Protein AF-A0A8T6UTX7-F1 (afdb_monomer_lite)

Sequence (92 aa):
MTLDHEWNQLKGSECLNNFLKAAGAEKGEHKGFCFADSDLYKWLEAASYTLHKYDLPDLEEKVEKAIDLISMAQEENGYLTTYHILEELNKK

Foldseek 3Di:
DVLVVLLVVCVVQCLLVLLCCLLVVDPDADGDDQCSVVSLVVSLVVLVVVVVPDPDVVSVVVNVVSVVSQVSNADPVRDGGSNVSRVVVVVD

Radius of gyration: 13.64 Å; chains: 1; bounding box: 36×23×40 Å

pLDDT: mean 95.69, std 5.74, range [60.53, 98.69]

Structure (mmCIF, N/CA/C/O backbone):
data_AF-A0A8T6UTX7-F1
#
_entry.id   AF-A0A8T6UTX7-F1
#
loop_
_atom_site.group_PDB
_atom_site.id
_atom_site.type_symbol
_atom_site.label_atom_id
_atom_site.label_alt_id
_atom_site.label_comp_id
_atom_site.label_asym_id
_atom_site.label_entity_id
_atom_site.label_seq_id
_atom_site.pdbx_PDB_ins_code
_atom_site.Cartn_x
_atom_site.Cartn_y
_atom_site.Cartn_z
_atom_site.occupancy
_atom_site.B_iso_or_equiv
_atom_site.auth_seq_id
_atom_site.auth_comp_id
_atom_site.auth_asym_id
_atom_site.auth_atom_id
_atom_site.pdbx_PDB_model_num
ATOM 1 N N . MET A 1 1 ? 15.679 0.281 -9.672 1.00 65.38 1 MET A N 1
ATOM 2 C CA . MET A 1 1 ? 16.424 1.273 -8.847 1.00 65.38 1 MET A CA 1
ATOM 3 C C . MET A 1 1 ? 15.505 2.332 -8.241 1.00 65.38 1 MET A C 1
ATOM 5 O O . MET A 1 1 ? 15.370 2.301 -7.029 1.00 65.38 1 MET A O 1
ATOM 9 N N . THR A 1 2 ? 14.848 3.221 -9.006 1.00 92.00 2 THR A N 1
ATOM 10 C CA . THR A 1 2 ? 13.939 4.238 -8.414 1.00 92.00 2 THR A CA 1
ATOM 11 C C . THR A 1 2 ? 12.685 3.620 -7.786 1.00 92.00 2 THR A C 1
ATOM 13 O O . THR A 1 2 ? 12.460 3.817 -6.600 1.00 92.00 2 THR A O 1
ATOM 16 N N . LEU A 1 3 ? 11.948 2.775 -8.521 1.00 96.56 3 LEU A N 1
ATOM 17 C CA . LEU A 1 3 ? 10.739 2.118 -7.995 1.00 96.56 3 LEU A CA 1
ATOM 18 C C . LEU A 1 3 ? 11.022 1.208 -6.792 1.00 96.56 3 LEU A C 1
ATOM 20 O O . LEU A 1 3 ? 10.229 1.163 -5.859 1.00 96.56 3 LEU A O 1
ATOM 24 N N . ASP A 1 4 ? 12.160 0.506 -6.775 1.00 96.00 4 ASP A N 1
ATOM 25 C CA . ASP A 1 4 ? 12.544 -0.309 -5.613 1.00 96.00 4 ASP A CA 1
ATOM 26 C C . ASP A 1 4 ? 12.880 0.555 -4.397 1.00 96.00 4 ASP A C 1
ATOM 28 O O . ASP A 1 4 ? 12.598 0.180 -3.259 1.00 96.00 4 ASP A O 1
ATOM 32 N N . HIS A 1 5 ? 13.502 1.715 -4.619 1.00 96.75 5 HIS A N 1
ATOM 33 C CA . HIS A 1 5 ? 13.783 2.662 -3.552 1.00 96.75 5 HIS A CA 1
ATOM 34 C C . HIS A 1 5 ? 12.484 3.222 -2.963 1.00 96.75 5 HIS A C 1
ATOM 36 O O . HIS A 1 5 ? 12.315 3.184 -1.747 1.00 96.75 5 HIS A O 1
ATOM 42 N N . GLU A 1 6 ? 11.547 3.654 -3.806 1.00 97.38 6 GLU A N 1
ATOM 43 C CA . GLU A 1 6 ? 10.222 4.129 -3.390 1.00 97.38 6 GLU A CA 1
ATOM 44 C C . GLU A 1 6 ? 9.427 3.037 -2.665 1.00 97.38 6 GLU A C 1
ATOM 46 O O . GLU A 1 6 ? 8.878 3.288 -1.598 1.00 97.38 6 GLU A O 1
ATOM 51 N N . TRP A 1 7 ? 9.464 1.791 -3.146 1.00 97.38 7 TRP A N 1
ATOM 52 C CA . TRP A 1 7 ? 8.857 0.655 -2.447 1.00 97.38 7 TRP A CA 1
ATOM 53 C C . TRP A 1 7 ? 9.427 0.463 -1.035 1.00 97.38 7 TRP A C 1
ATOM 55 O O . TRP A 1 7 ? 8.705 0.184 -0.076 1.00 97.38 7 TRP A O 1
ATOM 65 N N . ASN A 1 8 ? 10.742 0.628 -0.874 1.00 96.25 8 ASN A N 1
ATOM 66 C CA . ASN A 1 8 ? 11.366 0.582 0.445 1.00 96.25 8 ASN A CA 1
ATOM 67 C C . ASN A 1 8 ? 10.957 1.769 1.328 1.00 96.25 8 ASN A C 1
ATOM 69 O O . ASN A 1 8 ? 10.802 1.579 2.534 1.00 96.25 8 ASN A O 1
ATOM 73 N N . GLN A 1 9 ? 10.735 2.954 0.754 1.00 96.50 9 GLN A N 1
ATOM 74 C CA . GLN A 1 9 ? 10.186 4.091 1.494 1.00 96.50 9 GLN A CA 1
ATOM 75 C C . GLN A 1 9 ? 8.744 3.836 1.944 1.00 96.50 9 GLN A C 1
ATOM 77 O O . GLN A 1 9 ? 8.445 4.095 3.103 1.00 96.50 9 GLN A O 1
ATOM 82 N N . LEU A 1 10 ? 7.886 3.256 1.095 1.00 96.62 10 LEU A N 1
ATOM 83 C CA . LEU A 1 10 ? 6.503 2.897 1.448 1.00 96.62 10 LEU A CA 1
ATOM 84 C C . LEU A 1 10 ? 6.439 1.927 2.635 1.00 96.62 10 LEU A C 1
ATOM 86 O O . LEU A 1 10 ? 5.603 2.080 3.525 1.00 96.62 10 LEU A O 1
ATOM 90 N N . LYS A 1 11 ? 7.360 0.955 2.687 1.00 93.50 11 LYS A N 1
ATOM 91 C CA . LYS A 1 11 ? 7.520 0.064 3.849 1.00 93.50 11 LYS A CA 1
ATOM 92 C C . LYS A 1 11 ? 7.982 0.806 5.107 1.00 93.50 11 LYS A C 1
ATOM 94 O O . LYS A 1 11 ? 7.642 0.396 6.208 1.00 93.50 11 LYS A O 1
ATOM 99 N N . GLY A 1 12 ? 8.784 1.859 4.957 1.00 92.69 12 GLY A N 1
ATOM 100 C CA . GLY A 1 12 ? 9.311 2.645 6.074 1.00 92.69 12 GLY A CA 1
ATOM 101 C C . GLY A 1 12 ? 8.372 3.746 6.581 1.00 92.69 12 GLY A C 1
ATOM 102 O O . GLY A 1 12 ? 8.498 4.154 7.732 1.00 92.69 12 GLY A 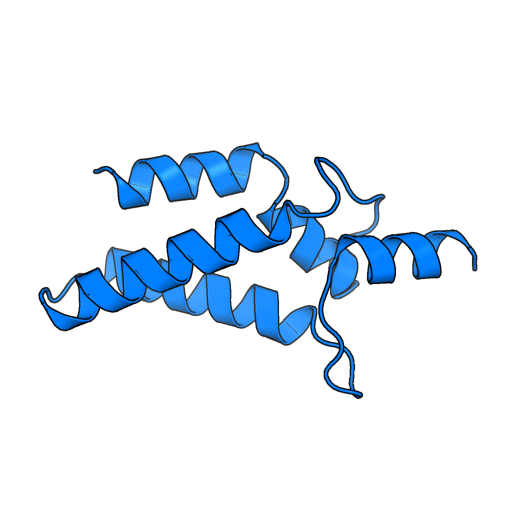O 1
ATOM 103 N N . SER A 1 13 ? 7.443 4.232 5.751 1.00 89.31 13 SER A N 1
ATOM 104 C CA . SER A 1 13 ? 6.570 5.380 6.042 1.00 89.31 13 SER A CA 1
ATOM 105 C C . SER A 1 13 ? 5.236 5.014 6.705 1.00 89.31 13 SER A C 1
ATOM 107 O O . SER A 1 13 ? 4.378 5.880 6.847 1.00 89.31 13 SER A O 1
ATOM 109 N N . GLU A 1 14 ? 5.053 3.750 7.107 1.00 93.00 14 GLU A N 1
ATOM 110 C CA . GLU A 1 14 ? 3.799 3.163 7.625 1.00 93.00 14 GLU A CA 1
ATOM 111 C C . GLU A 1 14 ? 2.627 3.144 6.630 1.00 93.00 14 GLU A C 1
ATOM 113 O O . GLU A 1 14 ? 1.572 2.607 6.964 1.00 93.00 14 GLU A O 1
ATOM 118 N N . CYS A 1 15 ? 2.811 3.645 5.402 1.00 96.88 15 CYS A N 1
ATOM 119 C CA . CYS A 1 15 ? 1.787 3.656 4.356 1.00 96.88 15 CYS A CA 1
ATOM 120 C C . CYS A 1 15 ? 1.185 2.256 4.153 1.00 96.88 15 CYS A C 1
ATOM 122 O O . CYS A 1 15 ? -0.019 2.079 4.308 1.00 96.88 15 CYS A O 1
ATOM 124 N N . LEU A 1 16 ? 2.022 1.234 3.926 1.00 97.38 16 LEU A N 1
ATOM 125 C CA . LEU A 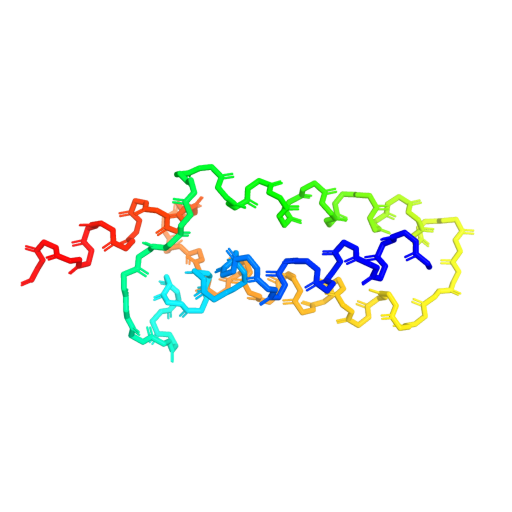1 16 ? 1.542 -0.142 3.730 1.00 97.38 16 LEU A CA 1
ATOM 126 C C . LEU A 1 16 ? 0.885 -0.726 4.992 1.00 97.38 16 LEU A C 1
ATOM 128 O O . LEU A 1 16 ? -0.104 -1.452 4.900 1.00 97.38 16 LEU A O 1
ATOM 132 N N . ASN A 1 17 ? 1.398 -0.391 6.180 1.00 97.12 17 ASN A N 1
ATOM 133 C CA . ASN A 1 17 ? 0.821 -0.847 7.446 1.00 97.12 17 ASN A CA 1
ATOM 134 C C . ASN A 1 17 ? -0.568 -0.253 7.692 1.00 97.12 17 ASN A C 1
ATOM 136 O O . ASN A 1 17 ? -1.402 -0.912 8.307 1.00 97.12 17 ASN A O 1
ATOM 140 N N . ASN A 1 18 ? -0.855 0.962 7.219 1.00 98.12 18 ASN A N 1
ATOM 141 C CA . ASN A 1 18 ? -2.194 1.533 7.344 1.00 98.12 18 ASN A CA 1
ATOM 142 C C . ASN A 1 18 ? -3.240 0.716 6.570 1.00 98.12 18 ASN A C 1
ATOM 144 O O . ASN A 1 18 ? -4.340 0.537 7.086 1.00 98.12 18 ASN A O 1
ATOM 148 N N . PHE A 1 19 ? -2.895 0.146 5.408 1.00 98.44 19 PHE A N 1
ATOM 149 C CA . PHE A 1 19 ? -3.786 -0.770 4.680 1.00 98.44 19 PHE A CA 1
ATOM 150 C C . PHE A 1 19 ? -4.043 -2.058 5.468 1.00 98.44 19 PHE A C 1
ATOM 152 O O . PHE A 1 19 ? -5.192 -2.464 5.610 1.00 98.44 19 PHE A O 1
ATOM 159 N N . LEU A 1 20 ? -3.006 -2.662 6.062 1.00 97.75 20 LEU A N 1
ATOM 160 C CA . LEU A 1 20 ? -3.164 -3.852 6.913 1.00 97.75 20 LEU A CA 1
ATOM 161 C C . LEU A 1 20 ? -4.055 -3.585 8.133 1.00 97.75 20 LEU A C 1
ATOM 163 O O . LEU A 1 20 ? -4.886 -4.421 8.491 1.00 97.75 20 LEU A O 1
ATOM 167 N N . LYS A 1 21 ? -3.904 -2.415 8.762 1.00 97.38 21 LYS A N 1
ATOM 168 C CA . LYS A 1 21 ? -4.753 -2.003 9.885 1.00 97.38 21 LYS A CA 1
ATOM 169 C C . LYS A 1 21 ? -6.194 -1.764 9.432 1.00 97.38 21 LYS A C 1
ATOM 171 O O . LYS A 1 21 ? -7.118 -2.229 10.091 1.00 97.38 21 LYS A O 1
ATOM 176 N N . ALA A 1 22 ? -6.393 -1.069 8.310 1.00 97.75 22 ALA A N 1
ATOM 177 C CA . ALA A 1 22 ? -7.721 -0.789 7.758 1.00 97.75 22 ALA A CA 1
ATOM 178 C C . ALA A 1 22 ? -8.454 -2.077 7.346 1.00 97.75 22 ALA A C 1
ATOM 180 O O . ALA A 1 22 ? -9.648 -2.204 7.589 1.00 97.75 22 ALA A O 1
ATOM 181 N N . ALA A 1 23 ? -7.721 -3.069 6.836 1.00 96.88 23 ALA A N 1
ATOM 182 C CA . ALA A 1 23 ? -8.219 -4.417 6.561 1.00 96.88 23 ALA A CA 1
ATOM 183 C C . ALA A 1 23 ? -8.518 -5.250 7.828 1.00 96.88 23 ALA A C 1
ATOM 185 O O . ALA A 1 23 ? -8.960 -6.394 7.734 1.00 96.88 23 ALA A O 1
ATOM 186 N N . GLY A 1 24 ? -8.211 -4.736 9.025 1.00 95.56 24 GLY A N 1
ATOM 187 C CA . GLY A 1 24 ? -8.349 -5.458 10.291 1.00 95.56 24 GLY A CA 1
ATOM 188 C C . GLY A 1 24 ? -7.332 -6.589 10.502 1.00 95.56 24 GLY A C 1
ATOM 189 O O . GLY A 1 24 ? -7.452 -7.337 11.473 1.00 95.56 24 GLY A O 1
ATOM 190 N N . ALA A 1 25 ? -6.329 -6.722 9.627 1.00 96.12 25 ALA A N 1
ATOM 191 C CA . ALA A 1 25 ? -5.264 -7.720 9.743 1.00 96.12 25 ALA A CA 1
ATOM 192 C C . ALA A 1 25 ? -4.237 -7.351 10.829 1.00 96.12 25 ALA A C 1
ATOM 194 O O . ALA A 1 25 ? -3.630 -8.229 11.444 1.00 96.12 25 ALA A O 1
ATOM 195 N 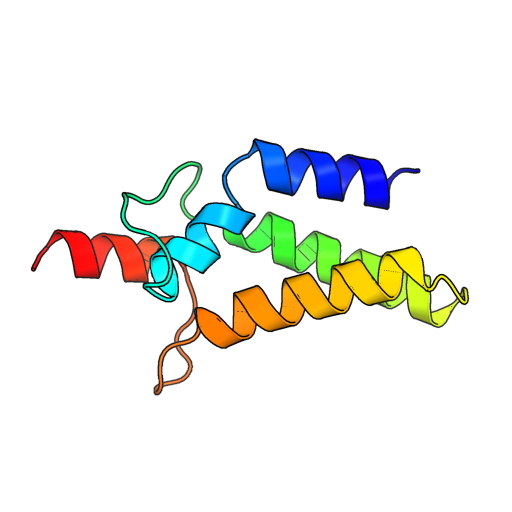N . GLU A 1 26 ? -4.077 -6.056 11.104 1.00 95.19 26 GLU A N 1
ATOM 196 C CA . GLU A 1 26 ? -3.270 -5.525 12.202 1.00 95.19 26 GLU A CA 1
ATOM 197 C C . GLU A 1 26 ? -4.094 -4.565 13.069 1.00 95.19 26 GLU A C 1
ATOM 199 O O . GLU A 1 26 ? -5.049 -3.943 12.613 1.00 95.19 26 GLU A O 1
ATOM 204 N N . LYS A 1 27 ? -3.724 -4.421 14.345 1.00 93.69 27 LYS A N 1
ATOM 205 C CA . LYS A 1 27 ? -4.317 -3.410 15.232 1.00 93.69 27 LYS A CA 1
ATOM 206 C C . LYS A 1 27 ? -3.421 -2.182 15.302 1.00 93.69 27 LYS A C 1
ATOM 208 O O . LYS A 1 27 ? -2.201 -2.311 15.375 1.00 93.69 27 LYS A O 1
ATOM 213 N N . GLY A 1 28 ? -4.025 -1.004 15.389 1.00 93.12 28 GLY A N 1
ATOM 214 C CA . GLY A 1 28 ? -3.318 0.240 15.670 1.00 93.12 28 GLY A CA 1
ATOM 215 C C . GLY A 1 28 ? -3.969 1.443 15.009 1.00 93.12 28 GLY A C 1
ATOM 216 O O . GLY A 1 28 ? -4.910 1.311 14.234 1.00 93.12 28 GLY A O 1
ATOM 217 N N . GLU A 1 29 ? -3.428 2.617 15.310 1.00 94.31 29 GLU A N 1
ATOM 218 C CA . GLU A 1 29 ? -3.889 3.879 14.742 1.00 94.31 29 GLU A CA 1
ATOM 219 C C . GLU A 1 29 ? -3.255 4.144 13.369 1.00 94.31 29 GLU A C 1
ATOM 221 O O . GLU A 1 29 ? -2.163 3.642 13.043 1.00 94.31 29 GLU A O 1
ATOM 226 N N . HIS A 1 30 ? -3.940 4.967 12.574 1.00 96.50 30 HIS A N 1
ATOM 227 C CA . HIS A 1 30 ? -3.390 5.511 11.341 1.00 96.50 30 HIS A CA 1
ATOM 228 C C . HIS A 1 30 ? -2.139 6.345 11.649 1.00 96.50 30 HIS A C 1
ATOM 230 O O . HIS A 1 30 ? -2.136 7.171 12.563 1.00 96.50 30 HIS A O 1
ATOM 236 N N . LYS A 1 31 ? -1.078 6.178 10.855 1.00 96.06 31 LYS A N 1
ATOM 237 C CA . LYS A 1 31 ? 0.144 6.988 10.964 1.00 96.06 31 LYS A CA 1
ATOM 238 C C . LYS A 1 31 ? 0.460 7.714 9.661 1.00 96.06 31 LYS A C 1
ATOM 240 O O . LYS A 1 31 ? 0.211 7.196 8.581 1.00 96.06 31 LYS A O 1
ATOM 245 N N . GLY A 1 32 ? 1.066 8.894 9.774 1.00 9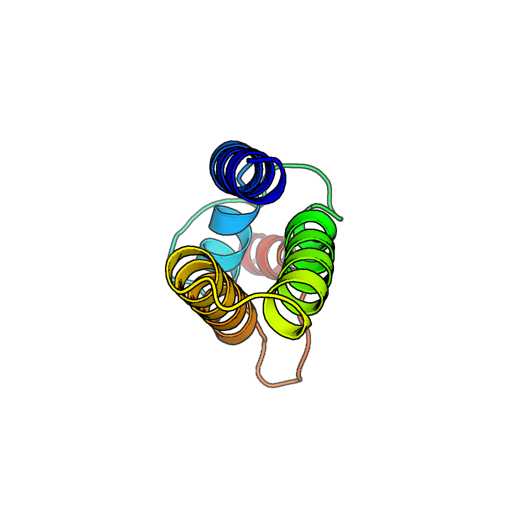5.00 32 GLY A N 1
ATOM 246 C CA . GLY A 1 32 ? 1.397 9.746 8.629 1.00 95.00 32 GLY A CA 1
ATOM 247 C C . GLY A 1 32 ? 0.281 10.732 8.278 1.00 95.00 32 GLY A C 1
ATOM 248 O O . GLY A 1 32 ? -0.635 10.966 9.066 1.00 95.00 32 GLY A O 1
ATOM 249 N N . PHE A 1 33 ? 0.382 11.351 7.103 1.00 95.81 33 PHE A N 1
ATOM 250 C CA . PHE A 1 33 ? -0.622 12.302 6.620 1.00 95.81 33 PHE A CA 1
ATOM 251 C C . PHE A 1 33 ? -1.918 11.590 6.221 1.00 95.81 33 PHE A C 1
ATOM 253 O O . PHE A 1 33 ? -1.876 10.460 5.752 1.00 95.81 33 PHE A O 1
ATOM 260 N N . CYS A 1 34 ? -3.064 12.269 6.313 1.00 96.06 34 CYS A N 1
ATOM 261 C CA . CYS A 1 34 ? -4.364 11.700 5.921 1.00 96.06 34 CYS A CA 1
ATOM 262 C C . CYS A 1 34 ? -4.443 11.253 4.447 1.00 96.06 34 CYS A C 1
ATOM 264 O O . CYS A 1 34 ? -5.327 10.489 4.083 1.00 96.06 34 CYS A O 1
ATOM 266 N N . PHE A 1 35 ? -3.522 11.719 3.600 1.00 96.44 35 PHE A N 1
ATOM 267 C CA . PHE A 1 35 ? -3.402 11.357 2.185 1.00 96.44 35 PHE A CA 1
ATOM 268 C C . PHE A 1 35 ? -2.263 10.359 1.898 1.00 96.44 35 PHE A C 1
ATOM 270 O O . PHE A 1 35 ? -1.882 10.198 0.735 1.00 96.44 35 PHE A O 1
ATOM 277 N N . ALA A 1 36 ? -1.700 9.712 2.926 1.00 97.19 36 ALA A N 1
ATOM 278 C CA . ALA A 1 36 ? -0.585 8.768 2.790 1.00 97.19 36 ALA A CA 1
ATOM 279 C C . ALA A 1 36 ? -0.891 7.611 1.822 1.00 97.19 36 ALA A C 1
ATOM 281 O O . ALA A 1 36 ? 0.010 7.138 1.134 1.00 97.19 36 ALA A O 1
ATOM 282 N N . ASP A 1 37 ? -2.159 7.211 1.690 1.00 98.38 37 ASP A N 1
ATOM 283 C CA . ASP A 1 37 ? -2.602 6.199 0.720 1.00 98.38 37 ASP A CA 1
ATOM 284 C C . ASP A 1 37 ? -2.213 6.562 -0.725 1.00 98.38 37 ASP A C 1
ATOM 286 O O . ASP A 1 37 ? -1.895 5.691 -1.535 1.00 98.38 37 ASP A O 1
ATOM 290 N N . SER A 1 38 ? -2.178 7.863 -1.050 1.00 98.00 38 SER A N 1
ATOM 291 C CA . SER A 1 38 ? -1.845 8.332 -2.399 1.00 98.00 38 SER A CA 1
ATOM 292 C C . SER A 1 38 ? -0.412 8.016 -2.821 1.00 98.00 38 SER A C 1
ATOM 294 O O . SER A 1 38 ? -0.147 7.962 -4.022 1.00 98.00 38 SER A O 1
ATOM 296 N N . ASP A 1 39 ? 0.499 7.788 -1.872 1.00 98.00 39 ASP A N 1
ATOM 297 C CA . ASP A 1 39 ? 1.880 7.418 -2.177 1.00 98.00 39 ASP A CA 1
ATOM 298 C C . ASP A 1 39 ? 1.935 6.001 -2.766 1.00 98.00 39 ASP A C 1
ATOM 300 O O . ASP A 1 39 ? 2.596 5.785 -3.784 1.00 98.00 39 ASP A O 1
ATOM 304 N N . LEU A 1 40 ? 1.167 5.057 -2.201 1.00 98.31 40 LEU A N 1
ATOM 305 C CA . LEU A 1 40 ? 1.030 3.710 -2.757 1.00 98.31 40 LEU A CA 1
ATOM 306 C C . LEU A 1 40 ? 0.354 3.747 -4.132 1.00 98.31 40 LEU A C 1
ATOM 308 O O . LEU A 1 40 ? 0.824 3.093 -5.060 1.00 98.31 40 LEU A O 1
ATOM 312 N N . TYR A 1 41 ? -0.710 4.540 -4.289 1.00 98.50 41 TYR A N 1
ATOM 313 C CA . TYR A 1 41 ? -1.436 4.632 -5.561 1.00 98.50 41 TYR A CA 1
ATOM 314 C C . TYR A 1 41 ? -0.565 5.184 -6.696 1.00 98.50 41 TYR A C 1
ATOM 316 O O . TYR A 1 41 ? -0.550 4.622 -7.789 1.00 98.50 41 TYR A O 1
ATOM 324 N N . LYS A 1 42 ? 0.209 6.244 -6.439 1.00 98.56 42 LYS A N 1
ATOM 325 C CA . LYS A 1 42 ? 1.123 6.825 -7.439 1.00 98.56 42 LYS A CA 1
ATOM 326 C C . LYS A 1 42 ? 2.269 5.880 -7.780 1.00 98.56 42 LYS A C 1
ATOM 328 O O . LYS A 1 42 ? 2.657 5.783 -8.943 1.00 98.56 42 LYS A O 1
ATOM 333 N N . TRP A 1 43 ? 2.802 5.172 -6.784 1.00 98.50 43 TRP A N 1
ATOM 334 C CA . TRP A 1 43 ? 3.818 4.152 -7.027 1.00 98.50 43 TRP A CA 1
ATOM 335 C C . TRP A 1 43 ? 3.267 3.017 -7.897 1.00 98.50 43 TRP A C 1
ATOM 337 O O . TRP A 1 43 ? 3.917 2.624 -8.864 1.00 98.50 43 TRP A O 1
ATOM 347 N N . LEU A 1 44 ? 2.049 2.543 -7.613 1.00 98.56 44 LEU A N 1
ATOM 348 C CA . LEU A 1 44 ? 1.375 1.500 -8.389 1.00 98.56 44 LEU A CA 1
ATOM 349 C C . LEU A 1 44 ? 1.123 1.941 -9.840 1.00 98.56 44 LEU A C 1
ATOM 351 O O . LEU A 1 44 ? 1.357 1.167 -10.770 1.00 98.56 44 LEU A O 1
ATOM 355 N N . GLU A 1 45 ? 0.714 3.193 -10.053 1.00 98.56 45 GLU A N 1
ATOM 356 C CA . GLU A 1 45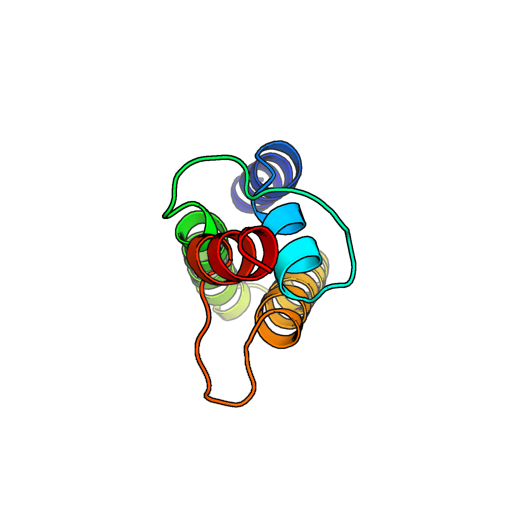 ? 0.576 3.783 -11.389 1.00 98.56 45 GLU A CA 1
ATOM 357 C C . GLU A 1 45 ? 1.921 3.785 -12.143 1.00 98.56 45 GLU A C 1
ATOM 359 O O . GLU A 1 45 ? 2.013 3.287 -13.269 1.00 98.56 45 GLU A O 1
ATOM 364 N N . ALA A 1 46 ? 2.992 4.280 -11.516 1.00 98.19 46 ALA A N 1
ATOM 365 C CA . ALA A 1 46 ? 4.327 4.315 -12.117 1.00 98.19 46 ALA A CA 1
ATOM 366 C C . ALA A 1 46 ? 4.884 2.906 -12.410 1.00 98.19 46 ALA A C 1
ATOM 368 O O . ALA A 1 46 ? 5.495 2.676 -13.463 1.00 98.19 46 ALA A O 1
ATOM 369 N N . ALA A 1 47 ? 4.649 1.950 -11.507 1.00 98.19 47 ALA A N 1
ATOM 370 C CA . ALA A 1 47 ? 5.014 0.550 -11.685 1.00 98.19 47 ALA A CA 1
ATOM 371 C C . ALA A 1 47 ? 4.267 -0.073 -12.873 1.00 98.19 47 ALA A C 1
ATOM 373 O O . ALA A 1 47 ? 4.893 -0.710 -13.719 1.00 98.19 47 ALA A O 1
ATOM 374 N N . SER A 1 48 ? 2.967 0.201 -13.007 1.00 97.69 48 SER A N 1
ATOM 375 C CA . SER A 1 48 ? 2.138 -0.287 -14.117 1.00 97.69 48 SER A CA 1
ATOM 376 C C . SER A 1 48 ? 2.630 0.228 -15.474 1.00 97.69 48 SER A C 1
ATOM 378 O O . SER A 1 48 ? 2.805 -0.549 -16.414 1.00 97.69 48 SER A O 1
ATOM 380 N N . TYR A 1 49 ? 2.951 1.524 -15.580 1.00 97.75 49 TYR A N 1
ATOM 381 C CA . TYR A 1 49 ? 3.556 2.079 -16.799 1.00 97.75 49 TYR A CA 1
ATOM 382 C C . TYR A 1 49 ? 4.918 1.459 -17.129 1.00 97.75 49 TYR A C 1
ATOM 384 O O . TYR A 1 49 ? 5.289 1.363 -18.302 1.00 97.75 49 TYR A O 1
ATOM 392 N N . THR A 1 50 ? 5.672 1.055 -16.108 1.00 97.62 50 THR A N 1
ATOM 393 C CA . THR A 1 50 ? 6.978 0.416 -16.283 1.00 97.62 50 THR A CA 1
ATOM 394 C C . THR A 1 50 ? 6.819 -1.013 -16.798 1.00 97.62 50 THR A C 1
ATOM 396 O O . THR A 1 50 ? 7.453 -1.357 -17.795 1.00 97.62 50 THR A O 1
ATOM 399 N N . LEU A 1 51 ? 5.930 -1.806 -16.193 1.00 97.44 51 LEU A N 1
ATOM 400 C CA . LEU A 1 51 ? 5.644 -3.186 -16.605 1.00 97.44 51 LEU A CA 1
ATOM 401 C C . LEU A 1 51 ? 5.045 -3.276 -18.011 1.00 97.44 51 LEU A C 1
ATOM 403 O O . LEU A 1 51 ? 5.298 -4.231 -18.736 1.00 97.44 51 LEU A O 1
ATOM 407 N N . HIS A 1 52 ? 4.329 -2.242 -18.461 1.00 97.19 52 HIS A N 1
ATOM 408 C CA . HIS A 1 52 ? 3.878 -2.175 -19.852 1.00 97.19 52 HIS A CA 1
ATOM 409 C C . HIS A 1 52 ? 5.040 -2.196 -20.867 1.00 97.19 52 HIS A C 1
ATOM 411 O O . HIS A 1 52 ? 4.872 -2.665 -21.992 1.00 97.19 52 HIS A O 1
ATOM 417 N N . LYS A 1 53 ? 6.212 -1.662 -20.498 1.00 96.56 53 LYS A N 1
ATOM 418 C CA . LYS A 1 53 ? 7.377 -1.546 -21.392 1.00 96.56 53 LYS A CA 1
ATOM 419 C C . LYS A 1 53 ? 8.432 -2.625 -21.173 1.00 96.56 53 LYS A C 1
ATOM 421 O O . LYS A 1 53 ? 9.212 -2.882 -22.089 1.00 96.56 53 LYS A O 1
ATOM 426 N N . TYR A 1 54 ? 8.496 -3.199 -19.977 1.00 96.25 54 TYR A N 1
ATOM 427 C CA . TYR A 1 54 ? 9.565 -4.097 -19.560 1.00 96.25 54 TYR A CA 1
ATOM 428 C C . TYR A 1 54 ? 8.997 -5.284 -18.788 1.00 96.25 54 TYR A C 1
ATOM 430 O O . TYR A 1 54 ? 8.179 -5.101 -17.893 1.00 96.25 54 TYR A O 1
ATOM 438 N N . ASP A 1 55 ? 9.499 -6.479 -19.086 1.00 96.06 55 ASP A N 1
ATOM 439 C CA . ASP A 1 55 ? 9.218 -7.684 -18.308 1.00 96.06 55 ASP A CA 1
ATOM 440 C C . ASP A 1 55 ? 10.126 -7.712 -17.067 1.00 96.06 55 ASP A C 1
ATOM 442 O O . ASP A 1 55 ? 11.350 -7.831 -17.179 1.00 96.06 55 ASP A O 1
ATOM 446 N N . LEU A 1 56 ? 9.532 -7.494 -15.891 1.00 97.44 56 LEU A N 1
ATOM 447 C CA . LEU A 1 56 ? 10.229 -7.365 -14.609 1.00 97.44 56 LEU A CA 1
ATOM 448 C C . LEU A 1 56 ? 9.462 -8.140 -13.519 1.00 97.44 56 LEU A C 1
ATOM 450 O O . LEU A 1 56 ? 8.708 -7.522 -12.761 1.00 97.44 56 LEU A O 1
ATOM 454 N N . PRO A 1 57 ? 9.683 -9.461 -13.382 1.00 97.19 57 PRO A N 1
ATOM 455 C CA . PRO A 1 57 ? 8.930 -10.310 -12.450 1.00 97.19 57 PRO A CA 1
ATOM 456 C C . PRO A 1 57 ? 8.975 -9.828 -10.990 1.00 97.19 57 PRO A C 1
ATOM 458 O O . PRO A 1 57 ? 7.968 -9.826 -10.288 1.00 97.19 57 PRO A O 1
ATOM 461 N N . ASP A 1 58 ? 10.126 -9.316 -10.542 1.00 96.94 58 ASP A N 1
ATOM 462 C CA . ASP A 1 58 ? 10.285 -8.772 -9.185 1.00 96.94 58 ASP A CA 1
ATOM 463 C C . ASP A 1 58 ? 9.454 -7.501 -8.937 1.00 96.94 58 ASP A C 1
ATOM 465 O O . ASP A 1 58 ? 9.219 -7.125 -7.785 1.00 96.94 58 ASP A O 1
ATOM 469 N N . LEU A 1 59 ? 9.102 -6.753 -9.986 1.00 98.00 59 LEU A N 1
ATOM 470 C CA . LEU A 1 59 ? 8.226 -5.585 -9.886 1.00 98.00 59 LEU A CA 1
ATOM 471 C C . LEU A 1 59 ? 6.759 -6.018 -9.942 1.00 98.00 59 LEU A C 1
ATOM 473 O O . LEU A 1 59 ? 5.961 -5.492 -9.171 1.00 98.00 59 LEU A O 1
ATOM 477 N N . GLU A 1 60 ? 6.433 -6.998 -10.784 1.00 98.00 60 GLU A N 1
ATOM 478 C CA . GLU A 1 60 ? 5.104 -7.613 -10.863 1.00 98.00 60 GLU A CA 1
ATOM 479 C C . GLU A 1 60 ? 4.673 -8.183 -9.505 1.00 98.00 60 GLU A C 1
ATOM 481 O O . GLU A 1 60 ? 3.610 -7.833 -9.004 1.00 98.00 60 GLU A O 1
ATOM 486 N N . GLU A 1 61 ? 5.549 -8.915 -8.808 1.00 98.25 61 GLU A N 1
ATOM 487 C CA . GLU A 1 61 ? 5.247 -9.434 -7.464 1.00 98.25 61 GLU A CA 1
ATOM 488 C C . GLU A 1 61 ? 4.941 -8.313 -6.448 1.00 98.25 61 GLU A C 1
ATOM 490 O O . GLU A 1 61 ? 4.120 -8.473 -5.544 1.00 98.25 61 GLU A O 1
ATOM 495 N N . LYS A 1 62 ? 5.603 -7.154 -6.564 1.00 98.19 62 LYS A N 1
ATOM 496 C CA . LYS A 1 62 ? 5.329 -6.000 -5.689 1.00 98.19 62 LYS A CA 1
ATOM 497 C C . LYS A 1 62 ? 4.004 -5.324 -6.047 1.00 98.19 62 LYS A C 1
ATOM 499 O O . LYS A 1 62 ? 3.315 -4.853 -5.146 1.00 98.19 62 LYS A O 1
ATOM 504 N N . VAL A 1 63 ? 3.658 -5.278 -7.333 1.00 98.44 63 VAL A N 1
ATOM 505 C CA . VAL A 1 63 ? 2.371 -4.770 -7.825 1.00 98.44 63 VAL A CA 1
ATOM 506 C C . VAL A 1 63 ? 1.223 -5.633 -7.310 1.00 98.44 63 VAL A C 1
ATOM 508 O O . VAL A 1 63 ? 0.297 -5.082 -6.721 1.00 98.44 63 VAL A O 1
ATOM 511 N N . GLU A 1 64 ? 1.324 -6.958 -7.415 1.00 98.56 64 GLU A N 1
ATOM 512 C CA . GLU A 1 64 ? 0.317 -7.881 -6.871 1.00 98.56 64 GLU A CA 1
ATOM 513 C C . GLU A 1 64 ? 0.131 -7.677 -5.360 1.00 98.56 64 GLU A C 1
ATOM 515 O O . GLU A 1 64 ? -0.985 -7.478 -4.887 1.00 98.56 64 GLU A O 1
ATOM 520 N N . LYS A 1 65 ? 1.228 -7.561 -4.598 1.00 98.31 65 LYS A N 1
ATOM 521 C CA . LYS A 1 65 ? 1.158 -7.246 -3.157 1.00 98.31 65 LYS A CA 1
ATOM 522 C C . LYS A 1 65 ? 0.460 -5.918 -2.866 1.00 98.31 65 LYS A C 1
ATOM 524 O O . LYS A 1 65 ? -0.255 -5.809 -1.874 1.00 98.31 65 LYS A O 1
ATOM 529 N N . ALA A 1 66 ? 0.696 -4.889 -3.680 1.00 98.38 66 ALA A N 1
ATOM 530 C CA . ALA A 1 66 ? 0.021 -3.605 -3.523 1.00 98.38 66 ALA A CA 1
ATOM 531 C C . ALA A 1 66 ? -1.487 -3.735 -3.785 1.00 98.38 66 ALA A C 1
ATOM 533 O O . ALA A 1 66 ? -2.282 -3.209 -3.009 1.00 98.38 66 ALA A O 1
ATOM 534 N N . ILE A 1 67 ? -1.877 -4.461 -4.836 1.00 98.69 67 ILE A N 1
ATOM 535 C CA . ILE A 1 67 ? -3.280 -4.722 -5.184 1.00 98.69 67 ILE A CA 1
ATOM 536 C C . ILE A 1 67 ? -3.979 -5.504 -4.069 1.00 98.69 67 ILE A C 1
ATOM 538 O O . ILE A 1 67 ? -5.084 -5.124 -3.676 1.00 98.69 67 ILE A O 1
ATOM 542 N N . ASP A 1 68 ? -3.335 -6.530 -3.513 1.00 98.56 68 ASP A N 1
ATOM 543 C CA . ASP A 1 68 ? -3.874 -7.315 -2.399 1.00 98.56 68 ASP A CA 1
ATOM 544 C C . ASP A 1 68 ? -4.143 -6.437 -1.172 1.00 98.56 68 ASP A C 1
ATOM 546 O O . ASP A 1 68 ? -5.239 -6.470 -0.613 1.00 98.56 68 ASP A O 1
ATOM 550 N N . LEU A 1 69 ? -3.183 -5.590 -0.781 1.00 98.25 69 LEU A N 1
ATOM 551 C CA . LEU A 1 69 ? -3.342 -4.667 0.350 1.00 98.25 69 LEU A CA 1
ATOM 552 C C . LEU A 1 69 ? -4.515 -3.700 0.151 1.00 98.25 69 LEU A C 1
ATOM 554 O O . LEU A 1 69 ? -5.311 -3.489 1.066 1.00 98.25 69 LEU A O 1
ATOM 558 N N . ILE A 1 70 ? -4.621 -3.122 -1.045 1.00 98.56 70 ILE A N 1
ATOM 559 C CA . ILE A 1 70 ? -5.697 -2.201 -1.431 1.00 98.56 70 ILE A CA 1
ATOM 560 C C . ILE A 1 70 ? -7.050 -2.917 -1.378 1.00 98.56 70 ILE A C 1
ATOM 562 O O . ILE A 1 70 ? -7.998 -2.398 -0.792 1.00 98.56 70 ILE A O 1
ATOM 566 N N . SER A 1 71 ? -7.123 -4.121 -1.946 1.00 98.44 71 SER A N 1
ATOM 567 C CA . SER A 1 71 ? -8.354 -4.914 -2.026 1.00 98.44 71 SER A CA 1
ATOM 568 C C . SER A 1 71 ? -8.822 -5.378 -0.650 1.00 98.44 71 SER A C 1
ATOM 570 O O . SER A 1 71 ? -10.011 -5.326 -0.355 1.00 98.44 71 SER A O 1
ATOM 572 N N . MET A 1 72 ? -7.897 -5.791 0.220 1.00 98.12 72 MET A N 1
ATOM 573 C CA . MET A 1 72 ? -8.208 -6.196 1.593 1.00 98.12 72 MET A CA 1
ATOM 574 C C . MET A 1 72 ? -8.730 -5.039 2.453 1.00 98.12 72 MET A C 1
ATOM 576 O O . MET A 1 72 ? -9.519 -5.271 3.364 1.00 98.12 72 MET A O 1
ATOM 580 N N . ALA A 1 73 ? -8.268 -3.812 2.203 1.00 98.12 73 ALA A N 1
ATOM 581 C CA . ALA A 1 73 ? -8.667 -2.632 2.967 1.00 98.12 73 ALA A CA 1
ATOM 582 C C . ALA A 1 73 ? -9.973 -1.988 2.471 1.00 98.12 73 ALA A C 1
ATOM 584 O O . ALA A 1 73 ? -10.501 -1.103 3.143 1.00 98.12 73 ALA A O 1
ATOM 585 N N . GLN A 1 74 ? -10.471 -2.376 1.294 1.00 98.50 74 GLN A N 1
ATOM 586 C CA . GLN A 1 74 ? -11.691 -1.814 0.724 1.00 98.50 74 GLN A CA 1
ATOM 587 C C . GLN A 1 74 ? -12.930 -2.323 1.473 1.00 98.50 74 GLN A C 1
ATOM 589 O O . GLN A 1 74 ? -13.099 -3.523 1.679 1.00 98.50 74 GLN A O 1
ATOM 594 N N . GLU A 1 75 ? -13.825 -1.411 1.853 1.00 97.31 75 GLU A N 1
ATOM 595 C CA . GLU A 1 75 ? -15.100 -1.766 2.481 1.00 97.31 75 GLU A CA 1
ATOM 596 C C . GLU A 1 75 ? -16.108 -2.321 1.459 1.00 97.31 75 GLU A C 1
ATOM 598 O O . GLU A 1 75 ? -16.030 -2.050 0.261 1.00 97.31 75 GLU A O 1
ATOM 603 N N . GLU A 1 76 ? -17.127 -3.050 1.929 1.00 96.31 76 GLU A N 1
ATOM 604 C CA . GLU A 1 76 ? -18.147 -3.677 1.065 1.00 96.31 76 GLU A CA 1
ATOM 605 C C . GLU A 1 76 ? -18.917 -2.677 0.179 1.00 96.31 76 GLU A C 1
ATOM 607 O O . GLU A 1 76 ? -19.384 -3.025 -0.904 1.00 96.31 76 GLU A O 1
ATOM 612 N N . ASN A 1 77 ? -19.051 -1.423 0.622 1.00 96.62 77 ASN A N 1
ATOM 613 C CA . ASN A 1 77 ? -19.688 -0.342 -0.140 1.00 96.62 77 ASN A CA 1
ATOM 614 C C . ASN A 1 77 ? -18.750 0.294 -1.192 1.00 96.62 77 ASN A C 1
ATOM 616 O O . ASN A 1 77 ? -19.152 1.231 -1.886 1.00 96.62 77 ASN A O 1
ATOM 620 N N . GLY A 1 78 ? -17.510 -0.191 -1.297 1.00 97.19 78 GLY A N 1
ATOM 621 C CA . GLY A 1 78 ? -16.463 0.302 -2.184 1.00 97.19 78 GLY A CA 1
ATOM 622 C C . GLY A 1 78 ? -15.620 1.448 -1.617 1.00 97.19 78 GLY A C 1
ATOM 623 O O . GLY A 1 78 ? -14.681 1.874 -2.293 1.00 97.19 78 GLY A O 1
ATOM 624 N N . TYR A 1 79 ? -15.920 1.951 -0.416 1.00 97.50 79 TYR A N 1
ATOM 625 C CA . TYR A 1 79 ? -15.150 3.008 0.237 1.00 97.50 79 TYR A CA 1
ATOM 626 C C . TYR A 1 79 ? -13.737 2.523 0.572 1.00 97.50 79 TYR A C 1
ATOM 628 O O . TYR A 1 79 ? -13.539 1.398 1.030 1.00 97.50 79 TYR A O 1
ATOM 636 N N . LEU A 1 80 ? -12.743 3.375 0.316 1.00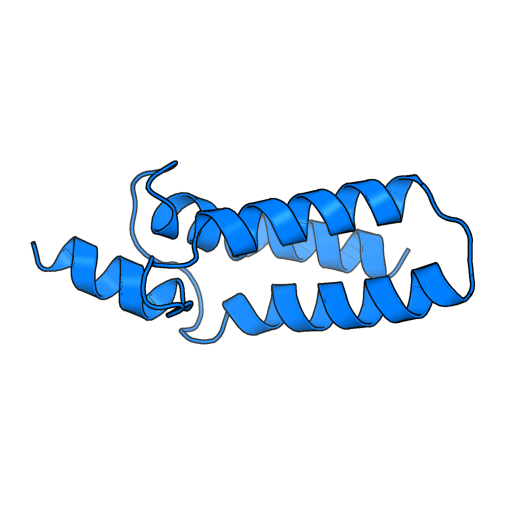 98.00 80 LEU A N 1
ATOM 637 C CA . LEU A 1 80 ? -11.343 3.032 0.526 1.00 98.00 80 LEU A CA 1
ATOM 638 C C . LEU A 1 80 ? -10.517 4.268 0.870 1.00 98.00 80 LEU A C 1
ATOM 640 O O . LEU A 1 80 ? -10.134 5.062 0.008 1.00 98.00 80 LEU A O 1
ATOM 644 N N . THR A 1 81 ? -10.227 4.409 2.155 1.00 97.69 81 THR A N 1
ATOM 645 C CA . THR A 1 81 ? -9.212 5.327 2.672 1.00 97.69 81 THR A CA 1
ATOM 646 C C . THR A 1 81 ? -8.861 4.901 4.086 1.00 97.69 81 THR A C 1
ATOM 648 O O . THR A 1 81 ? -9.713 4.858 4.977 1.00 97.69 81 THR A O 1
ATOM 651 N N . THR A 1 82 ? -7.593 4.568 4.298 1.00 98.12 82 THR A N 1
ATOM 652 C CA . THR A 1 82 ? -7.133 3.983 5.558 1.00 98.12 82 THR A CA 1
ATOM 653 C C . THR A 1 82 ? -7.318 4.957 6.719 1.00 98.12 82 THR A C 1
ATOM 655 O O . THR A 1 82 ? -7.684 4.541 7.813 1.00 98.12 82 THR A O 1
ATOM 658 N N . TYR A 1 83 ? -7.148 6.261 6.475 1.00 97.56 83 TYR A N 1
ATOM 659 C CA . TYR A 1 83 ? -7.333 7.306 7.479 1.00 97.56 83 TYR A CA 1
ATOM 660 C C . TYR A 1 83 ? -8.747 7.307 8.064 1.00 97.56 83 TYR A C 1
ATOM 662 O O . TYR A 1 83 ? -8.907 7.184 9.276 1.00 97.56 83 TYR A O 1
ATOM 670 N N . HIS A 1 84 ? -9.779 7.414 7.224 1.00 96.69 84 HIS A N 1
ATOM 671 C CA . HIS A 1 84 ? -11.152 7.498 7.723 1.00 96.69 84 HIS A CA 1
ATOM 672 C C . HIS A 1 84 ? -11.646 6.169 8.292 1.00 96.69 84 HIS A C 1
ATOM 674 O O . HIS A 1 84 ? -12.277 6.178 9.346 1.00 96.69 84 HIS A O 1
ATOM 680 N N . ILE A 1 85 ? -11.300 5.043 7.657 1.00 97.19 85 ILE A N 1
ATOM 681 C CA . ILE A 1 85 ? -11.642 3.705 8.161 1.00 97.19 85 ILE A CA 1
ATOM 682 C C . ILE A 1 85 ? -11.091 3.526 9.585 1.00 97.19 85 ILE A C 1
ATOM 684 O O . ILE A 1 85 ? -11.823 3.152 10.501 1.00 97.19 85 ILE A O 1
ATOM 688 N N . LEU A 1 86 ? -9.816 3.860 9.811 1.00 96.62 86 LEU A N 1
ATOM 689 C CA . LEU A 1 86 ? -9.185 3.718 11.126 1.00 96.62 86 LEU A CA 1
ATOM 690 C C . LEU A 1 86 ? -9.709 4.731 12.153 1.00 96.62 86 LEU A C 1
ATOM 692 O O . LEU A 1 86 ? -9.921 4.369 13.308 1.00 96.62 86 LEU A O 1
ATOM 696 N N . GLU A 1 87 ? -9.982 5.972 11.749 1.00 94.00 87 GLU A N 1
ATOM 697 C CA . GLU A 1 87 ? -10.615 6.973 12.620 1.00 94.00 87 GLU A CA 1
ATOM 698 C C . GLU A 1 87 ? -12.026 6.559 13.064 1.00 94.00 87 GLU A C 1
ATOM 700 O O . GLU A 1 87 ? -12.445 6.877 14.178 1.00 94.00 87 GLU A O 1
ATOM 705 N N . GLU A 1 88 ? -12.785 5.862 12.219 1.00 90.62 88 GLU A N 1
ATOM 706 C CA . GLU A 1 88 ? -14.095 5.322 12.587 1.00 90.62 88 GLU A CA 1
ATOM 707 C C . GLU A 1 88 ? -13.992 4.106 13.506 1.00 90.62 88 GLU A C 1
ATOM 709 O O . GLU A 1 88 ? -14.769 3.996 14.458 1.00 90.62 88 GLU A O 1
ATOM 714 N N . LEU A 1 89 ? -13.023 3.220 13.268 1.00 86.81 89 LEU A N 1
ATOM 715 C CA . LEU A 1 89 ? -12.750 2.080 14.144 1.00 86.81 89 LEU A CA 1
ATOM 716 C C . LEU A 1 89 ? -12.315 2.526 15.546 1.00 86.81 89 LEU A C 1
ATOM 718 O O . LEU A 1 89 ? -12.758 1.934 16.523 1.00 86.81 89 LEU A O 1
ATOM 722 N N . ASN A 1 90 ? -11.530 3.601 15.657 1.00 81.81 90 ASN A N 1
ATOM 723 C CA . ASN A 1 90 ? -11.075 4.152 16.939 1.00 81.81 90 ASN A CA 1
ATOM 724 C C . ASN A 1 90 ? -12.190 4.809 17.774 1.00 81.81 90 ASN A C 1
ATOM 726 O O . ASN A 1 90 ? -12.011 5.034 18.970 1.00 81.81 90 ASN A O 1
ATOM 730 N N . LYS A 1 91 ? -13.328 5.158 17.160 1.00 81.69 91 LYS A N 1
ATOM 731 C CA . LYS A 1 91 ? -14.480 5.762 17.856 1.00 81.69 91 LYS A CA 1
ATOM 732 C C . LYS A 1 91 ? -15.427 4.730 18.475 1.00 81.69 91 LYS A C 1
ATOM 734 O O . LYS A 1 91 ? -16.330 5.134 19.209 1.00 81.69 91 LYS A O 1
ATOM 739 N N . LYS A 1 92 ? -15.273 3.450 18.134 1.00 60.53 92 LYS A N 1
ATOM 740 C CA . LYS A 1 92 ? -16.085 2.333 18.640 1.00 60.53 92 LYS A CA 1
ATOM 741 C C . LYS A 1 92 ? -15.453 1.728 19.888 1.00 60.53 92 LYS A C 1
ATOM 743 O O . LYS A 1 92 ? -16.239 1.351 20.784 1.00 60.53 92 LYS A O 1
#

Secondary structure (DSSP, 8-state):
-HHHHHHHHHHHSSHHHHHHHHTTSS-S---S-TTTHHHHHHHHHHHHHHHTTS--HHHHHHHHHHHHHHHHH--TTS---HHHHHHHHTT-